Protein AF-A0A4Q3UVA9-F1 (afdb_monomer_lite)

Structure (mmCIF, N/CA/C/O backbone):
data_AF-A0A4Q3UVA9-F1
#
_entry.id   AF-A0A4Q3UVA9-F1
#
loop_
_atom_site.group_PDB
_atom_site.id
_atom_site.type_symbol
_atom_site.label_atom_id
_atom_site.label_alt_id
_atom_site.label_comp_id
_atom_site.label_asym_id
_atom_site.label_entity_id
_atom_site.label_seq_id
_atom_site.pdbx_PDB_ins_code
_atom_site.Cartn_x
_atom_site.Cartn_y
_atom_site.Cartn_z
_atom_site.occupancy
_atom_site.B_iso_or_equiv
_atom_site.auth_seq_id
_atom_site.auth_comp_id
_atom_site.auth_asym_id
_atom_site.auth_atom_id
_atom_site.pdbx_PDB_model_num
ATOM 1 N N . MET A 1 1 ? 53.108 -35.623 -42.654 1.00 55.75 1 MET A N 1
ATOM 2 C CA . MET A 1 1 ? 53.332 -34.192 -42.328 1.00 55.75 1 MET A CA 1
ATOM 3 C C . MET A 1 1 ? 52.167 -33.258 -42.693 1.00 55.75 1 MET A C 1
ATOM 5 O O . MET A 1 1 ? 51.991 -32.282 -41.985 1.00 55.75 1 MET A O 1
ATOM 9 N N . ARG A 1 2 ? 51.334 -33.530 -43.719 1.00 62.69 2 ARG A N 1
ATOM 10 C CA . ARG A 1 2 ? 50.169 -32.675 -44.076 1.00 62.69 2 ARG A CA 1
ATOM 11 C C . ARG A 1 2 ? 48.985 -32.721 -43.084 1.00 62.69 2 ARG A C 1
ATOM 13 O O . ARG A 1 2 ? 48.396 -31.685 -42.793 1.00 62.69 2 ARG A O 1
ATOM 20 N N . SER A 1 3 ? 48.661 -33.899 -42.537 1.00 63.06 3 SER A N 1
ATOM 21 C CA . SER A 1 3 ? 47.516 -34.075 -41.617 1.00 63.06 3 SER A CA 1
ATOM 22 C C . SER A 1 3 ? 47.747 -33.424 -40.240 1.00 63.06 3 SER A C 1
ATOM 24 O O . SER A 1 3 ? 46.892 -32.701 -39.740 1.00 63.06 3 SER A O 1
ATOM 26 N N . SER A 1 4 ? 48.954 -33.558 -39.675 1.00 70.19 4 SER A N 1
ATOM 27 C CA . SER A 1 4 ?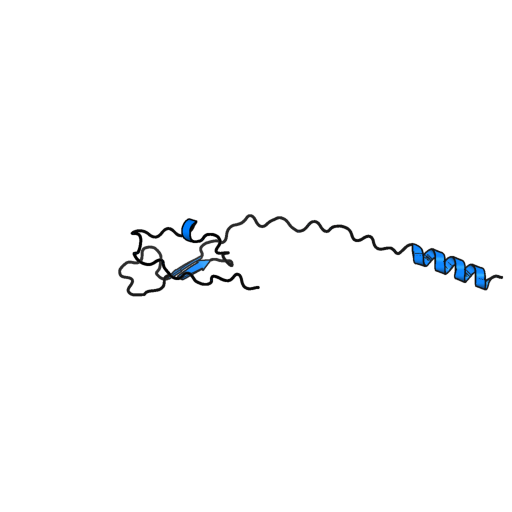 49.321 -32.978 -38.370 1.00 70.19 4 SER A CA 1
ATOM 28 C C . SER A 1 4 ? 49.246 -31.445 -38.338 1.00 70.19 4 SER A C 1
ATOM 30 O O . SER A 1 4 ? 48.834 -30.873 -37.333 1.00 70.19 4 SER A O 1
ATOM 32 N N . PHE A 1 5 ? 49.591 -30.777 -39.446 1.00 79.12 5 PHE A N 1
ATOM 33 C CA . PHE A 1 5 ? 49.487 -29.318 -39.568 1.00 79.12 5 PHE A CA 1
ATOM 34 C C . PHE A 1 5 ? 48.026 -28.843 -39.604 1.00 79.12 5 PHE A C 1
ATOM 36 O O . PHE A 1 5 ? 47.692 -27.815 -39.024 1.00 79.12 5 PHE A O 1
ATOM 43 N N . SER A 1 6 ? 47.140 -29.629 -40.223 1.00 79.81 6 SER A N 1
ATOM 44 C CA . SER A 1 6 ? 45.706 -29.317 -40.291 1.00 79.81 6 SER A CA 1
ATOM 45 C C . SER A 1 6 ? 45.033 -29.434 -38.919 1.00 79.81 6 SER A C 1
ATOM 47 O O . SER A 1 6 ? 44.195 -28.606 -38.573 1.00 79.81 6 SER A O 1
ATOM 49 N N . ILE A 1 7 ? 45.446 -30.413 -38.106 1.00 83.56 7 ILE A N 1
ATOM 50 C CA . ILE A 1 7 ? 44.957 -30.595 -36.728 1.00 83.56 7 ILE A CA 1
ATOM 51 C C . ILE A 1 7 ? 45.405 -29.433 -35.831 1.00 83.56 7 ILE A C 1
ATOM 53 O O . ILE A 1 7 ? 44.607 -28.905 -35.060 1.00 83.56 7 ILE A O 1
ATOM 57 N N . LEU A 1 8 ? 46.662 -28.996 -35.963 1.00 84.75 8 LEU A N 1
ATOM 58 C CA . LEU A 1 8 ? 47.191 -27.861 -35.203 1.00 84.75 8 LEU A CA 1
ATOM 59 C C . LEU A 1 8 ? 46.475 -26.548 -35.559 1.00 84.75 8 LEU A C 1
ATOM 61 O O . LEU A 1 8 ? 46.149 -25.761 -34.673 1.00 84.75 8 LEU A O 1
ATOM 65 N N . LEU A 1 9 ? 46.182 -26.335 -36.845 1.00 84.38 9 LEU A N 1
ATOM 66 C CA . LEU A 1 9 ? 45.449 -25.162 -37.315 1.00 84.38 9 LEU A CA 1
ATOM 67 C C . LEU A 1 9 ? 44.006 -25.143 -36.785 1.00 84.38 9 LEU A C 1
ATOM 69 O O . LEU A 1 9 ? 43.541 -24.105 -36.317 1.00 84.38 9 LEU A O 1
ATOM 73 N N . LEU A 1 10 ? 43.323 -26.293 -36.791 1.00 82.44 10 LEU A N 1
ATOM 74 C CA . LEU A 1 10 ? 41.969 -26.429 -36.247 1.00 82.44 10 LEU A CA 1
ATOM 75 C C . LEU A 1 10 ? 41.925 -26.135 -34.737 1.00 82.44 10 LEU A C 1
ATOM 77 O O . LEU A 1 10 ? 41.000 -25.480 -34.262 1.00 82.44 10 LEU A O 1
ATOM 81 N N . LEU A 1 11 ? 42.953 -26.554 -33.994 1.00 82.81 11 LEU A N 1
ATOM 82 C CA . LEU A 1 11 ? 43.058 -26.305 -32.555 1.00 82.81 11 LEU A CA 1
ATOM 83 C C . LEU A 1 11 ? 43.264 -24.814 -32.229 1.00 82.81 11 LEU A C 1
ATOM 85 O O . LEU A 1 11 ? 42.691 -24.318 -31.259 1.00 82.81 11 LEU A O 1
ATOM 89 N N . LEU A 1 12 ? 44.022 -24.080 -33.056 1.00 82.12 12 LEU A N 1
ATOM 90 C CA . LEU A 1 12 ? 44.166 -22.623 -32.923 1.00 82.12 12 LEU A CA 1
ATOM 91 C C . LEU A 1 12 ? 42.847 -21.877 -33.183 1.00 82.12 12 LEU A C 1
ATOM 93 O O . LEU A 1 12 ? 42.545 -20.910 -32.487 1.00 82.12 12 LEU A O 1
ATOM 97 N N . LEU A 1 13 ? 42.047 -22.334 -34.152 1.00 79.00 13 LEU A N 1
ATOM 98 C CA . LEU A 1 13 ? 40.746 -21.737 -34.480 1.00 79.00 13 LEU A CA 1
ATOM 99 C C . LEU A 1 13 ? 39.713 -21.929 -33.354 1.00 79.00 13 LEU A C 1
ATOM 101 O O . LEU A 1 13 ? 38.868 -21.065 -33.143 1.00 79.00 13 LEU A O 1
ATOM 105 N N . CYS A 1 14 ? 39.797 -23.009 -32.571 1.00 76.00 14 CYS A N 1
ATOM 106 C CA . CYS A 1 14 ? 38.900 -23.229 -31.430 1.00 76.00 14 CYS A CA 1
ATOM 107 C C . CYS A 1 14 ? 39.158 -22.285 -30.238 1.00 76.00 14 CYS A C 1
ATOM 109 O O . C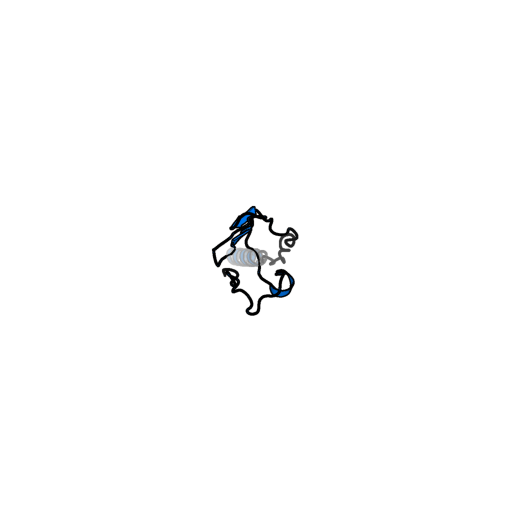YS A 1 14 ? 38.277 -22.114 -29.395 1.00 76.00 14 CYS A O 1
ATOM 111 N N . MET A 1 15 ? 40.327 -21.641 -30.158 1.00 72.62 15 MET A N 1
ATOM 112 C CA . MET A 1 15 ? 40.673 -20.719 -29.065 1.00 72.62 15 MET A CA 1
ATOM 113 C C . MET A 1 15 ? 40.077 -19.308 -29.244 1.00 72.62 15 MET A C 1
ATOM 115 O O . MET A 1 15 ? 40.098 -18.516 -28.303 1.00 72.62 15 MET A O 1
ATOM 119 N N . THR A 1 16 ? 39.508 -18.973 -30.411 1.00 74.69 16 THR A N 1
ATOM 120 C CA . THR A 1 16 ? 38.953 -17.630 -30.685 1.00 74.69 16 THR A CA 1
ATOM 121 C C . THR A 1 16 ? 37.502 -17.445 -30.220 1.00 74.69 16 THR A C 1
ATOM 123 O O . THR A 1 16 ? 36.964 -16.347 -30.336 1.00 74.69 16 THR A O 1
ATOM 126 N N . SER A 1 17 ? 36.854 -18.482 -29.673 1.00 65.50 17 SER A N 1
ATOM 127 C CA . SER A 1 17 ? 35.432 -18.466 -29.278 1.00 65.50 17 SER A CA 1
ATOM 128 C C . SER A 1 17 ? 35.199 -18.265 -27.768 1.00 65.50 17 SER A C 1
ATOM 130 O O . SER A 1 17 ? 34.249 -18.806 -27.197 1.00 65.50 17 SER 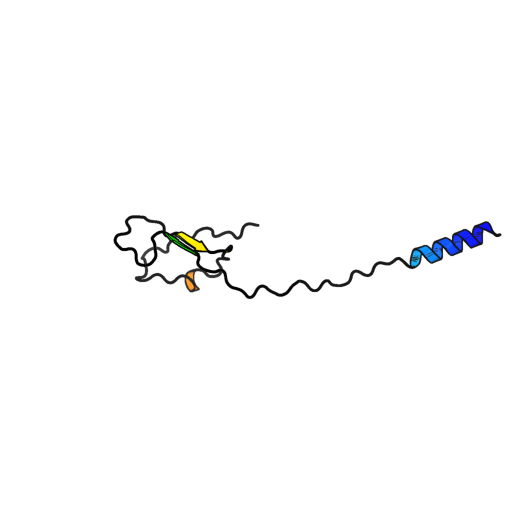A O 1
ATOM 132 N N . CYS A 1 18 ? 36.043 -17.487 -27.087 1.00 72.56 18 CYS A N 1
ATOM 133 C CA . CYS A 1 18 ? 35.802 -17.131 -25.687 1.00 72.56 18 CYS A CA 1
ATOM 134 C C . CYS A 1 18 ? 34.743 -16.013 -25.605 1.00 72.56 18 CYS A C 1
ATOM 136 O O . CYS A 1 18 ? 35.045 -14.833 -25.787 1.00 72.56 18 CYS A O 1
ATOM 138 N N . ALA A 1 19 ? 33.478 -16.378 -25.369 1.00 72.00 19 ALA A N 1
ATOM 139 C CA . ALA A 1 19 ? 32.390 -15.419 -25.189 1.00 72.00 19 ALA A CA 1
ATOM 140 C C . ALA A 1 19 ? 32.594 -14.616 -23.892 1.00 72.00 19 ALA A C 1
ATOM 142 O O . ALA A 1 19 ? 32.479 -15.138 -22.781 1.00 72.00 19 ALA A O 1
ATOM 143 N N . LYS A 1 20 ? 32.888 -13.321 -24.024 1.00 71.25 20 LYS A N 1
ATOM 144 C CA . LYS A 1 20 ? 33.016 -12.406 -22.887 1.00 71.25 20 LYS A CA 1
ATOM 145 C C . LYS A 1 20 ? 31.623 -12.120 -22.318 1.00 71.25 20 LYS A C 1
ATOM 147 O O . LYS A 1 20 ? 30.832 -11.442 -22.969 1.00 71.25 20 LYS A O 1
ATOM 152 N N . ARG A 1 21 ? 31.315 -12.601 -21.104 1.00 72.69 21 ARG A N 1
ATOM 153 C CA . ARG A 1 21 ? 30.128 -12.142 -20.355 1.00 72.69 21 ARG A CA 1
ATOM 154 C C . ARG A 1 21 ? 30.252 -10.633 -20.134 1.00 72.69 21 ARG A C 1
ATOM 156 O O . ARG A 1 21 ? 31.019 -10.191 -19.283 1.00 72.69 21 ARG A O 1
ATOM 163 N N . GLY A 1 22 ? 29.526 -9.850 -20.923 1.00 74.31 22 GLY A N 1
ATOM 164 C CA . GLY A 1 22 ? 29.295 -8.440 -20.635 1.00 74.31 22 GLY A CA 1
ATOM 165 C C . GLY A 1 22 ? 28.383 -8.297 -19.417 1.00 74.31 22 GLY A C 1
ATOM 166 O O . GLY A 1 22 ? 27.527 -9.148 -19.173 1.00 74.31 22 GLY A O 1
ATOM 167 N N . SER A 1 23 ? 28.569 -7.228 -18.644 1.00 80.00 23 SER A N 1
ATOM 168 C CA . SER A 1 23 ? 27.599 -6.850 -17.618 1.00 80.00 23 SER A CA 1
ATOM 169 C C . SER A 1 23 ? 26.363 -6.301 -18.323 1.00 80.00 23 SER A C 1
ATOM 171 O O . SER A 1 23 ? 26.463 -5.301 -19.035 1.00 80.00 23 SER A O 1
ATOM 173 N N . ILE A 1 24 ? 25.213 -6.954 -18.165 1.00 75.94 24 ILE A N 1
ATOM 174 C CA . ILE A 1 24 ? 23.950 -6.356 -18.588 1.00 75.94 24 ILE A CA 1
ATOM 175 C C . ILE A 1 24 ? 23.635 -5.207 -17.628 1.00 75.94 24 ILE A C 1
ATOM 177 O O . ILE A 1 24 ? 23.526 -5.400 -16.417 1.00 75.94 24 ILE A O 1
ATOM 181 N N . THR A 1 25 ? 23.500 -3.992 -18.147 1.00 81.12 25 THR A N 1
ATOM 182 C CA . THR A 1 25 ? 22.809 -2.949 -17.394 1.00 81.12 25 THR A CA 1
ATOM 183 C C . THR A 1 25 ? 21.330 -3.308 -17.433 1.00 81.12 25 THR A C 1
ATOM 185 O O . THR A 1 25 ? 20.777 -3.506 -18.515 1.00 81.12 25 THR A O 1
ATOM 188 N N . GLY A 1 26 ? 20.700 -3.470 -16.268 1.00 83.75 26 GLY A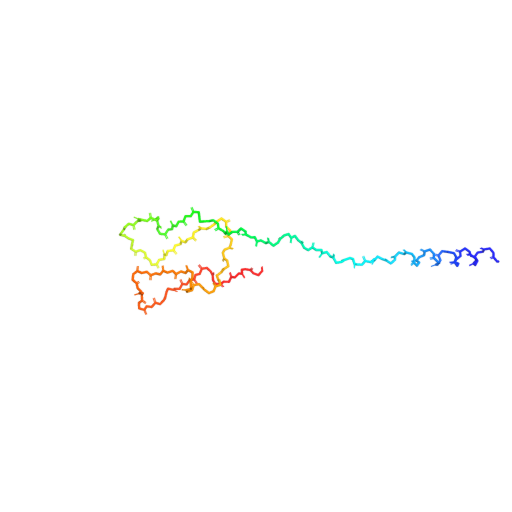 N 1
ATOM 189 C CA . GLY A 1 26 ? 19.257 -3.700 -16.202 1.00 83.75 26 GLY A CA 1
ATOM 190 C C . GLY A 1 26 ? 18.464 -2.552 -16.836 1.00 83.75 26 GLY A C 1
ATOM 191 O O . GLY A 1 26 ? 19.022 -1.517 -17.208 1.00 83.75 26 GLY A O 1
ATOM 192 N N . GLY A 1 27 ? 17.149 -2.732 -16.937 1.00 85.06 27 GLY A N 1
ATOM 193 C CA . GLY A 1 27 ? 16.248 -1.657 -17.343 1.00 85.06 27 GLY A CA 1
ATOM 194 C C . GLY A 1 27 ? 16.271 -0.472 -16.374 1.00 85.06 27 GLY A C 1
ATOM 195 O O . GLY A 1 27 ? 16.891 -0.512 -15.305 1.00 85.06 27 GLY A O 1
ATOM 196 N N . LEU A 1 28 ? 15.564 0.593 -16.752 1.00 87.12 28 LEU A N 1
ATOM 197 C CA . LEU A 1 28 ? 15.347 1.727 -15.861 1.00 87.12 28 LEU A CA 1
ATOM 198 C C . LEU A 1 28 ? 14.711 1.248 -14.552 1.00 87.12 28 LEU A C 1
ATOM 200 O O . LEU A 1 28 ? 13.904 0.317 -14.537 1.00 87.12 28 LEU A O 1
ATOM 204 N N . LYS A 1 29 ? 15.102 1.882 -13.444 1.00 80.69 29 LYS A N 1
ATOM 205 C CA . LYS A 1 29 ? 14.429 1.659 -12.165 1.00 80.69 29 LYS A CA 1
ATOM 206 C C . LYS A 1 29 ? 12.973 2.082 -12.297 1.00 80.69 29 LYS A C 1
ATOM 208 O O . LYS A 1 29 ? 12.689 3.090 -12.938 1.00 80.69 29 LYS A O 1
ATOM 213 N N . ASP A 1 30 ? 12.100 1.336 -11.640 1.00 78.81 30 ASP A N 1
ATOM 214 C CA . ASP A 1 30 ? 10.709 1.728 -11.503 1.00 78.81 30 ASP A CA 1
ATOM 215 C C . ASP A 1 30 ? 10.610 3.023 -10.683 1.00 78.81 30 ASP A C 1
ATOM 217 O O . ASP A 1 30 ? 11.198 3.136 -9.599 1.00 78.81 30 ASP A O 1
ATOM 221 N N . THR A 1 31 ? 9.933 4.017 -11.248 1.00 84.31 31 THR A N 1
ATOM 222 C CA . THR A 1 31 ? 9.722 5.343 -10.657 1.00 84.31 31 THR A CA 1
ATOM 223 C C . THR A 1 31 ? 8.246 5.695 -10.522 1.00 84.31 31 THR A C 1
ATOM 225 O O . THR A 1 31 ? 7.936 6.709 -9.895 1.00 84.31 31 THR A O 1
ATOM 228 N N . ILE A 1 32 ? 7.342 4.902 -11.100 1.00 88.69 32 ILE A N 1
ATOM 229 C CA . ILE A 1 32 ? 5.914 5.209 -11.128 1.00 88.69 32 ILE A CA 1
ATOM 230 C C . ILE A 1 32 ? 5.269 4.538 -9.916 1.00 88.69 32 ILE A C 1
ATOM 232 O O . ILE A 1 32 ? 5.556 3.393 -9.585 1.00 88.69 32 ILE A O 1
ATOM 236 N N . ALA A 1 33 ? 4.441 5.288 -9.192 1.00 88.69 33 ALA A N 1
ATOM 237 C CA . ALA A 1 33 ? 3.712 4.746 -8.055 1.00 88.69 33 ALA A CA 1
ATOM 238 C C . ALA A 1 33 ? 2.414 4.060 -8.525 1.00 88.69 33 ALA A C 1
ATOM 240 O O . ALA A 1 33 ? 1.792 4.569 -9.461 1.00 88.69 33 ALA A O 1
ATOM 241 N N . PRO A 1 34 ? 1.957 2.992 -7.840 1.00 90.94 34 PRO A N 1
ATOM 242 C CA . PRO A 1 34 ? 0.661 2.374 -8.111 1.00 90.94 34 PRO A CA 1
ATOM 243 C C . PRO A 1 34 ? -0.477 3.392 -8.012 1.00 90.94 34 PRO A C 1
ATOM 245 O O . PRO A 1 34 ? -0.498 4.232 -7.105 1.00 90.94 34 PRO A O 1
ATOM 248 N N . GLN A 1 35 ? -1.455 3.294 -8.902 1.00 93.69 35 GLN A N 1
ATOM 249 C CA . GLN A 1 35 ? -2.612 4.177 -8.930 1.00 93.69 35 GLN A CA 1
ATOM 250 C C . GLN A 1 35 ? -3.789 3.564 -8.180 1.00 93.69 35 GLN A C 1
ATOM 252 O O . GLN A 1 35 ? -4.107 2.380 -8.292 1.00 93.69 35 GLN A O 1
ATOM 257 N N . PHE A 1 36 ? -4.474 4.403 -7.408 1.00 93.69 36 PHE A N 1
ATOM 258 C CA . PHE A 1 36 ? -5.686 4.017 -6.700 1.00 93.69 36 PHE A CA 1
ATOM 259 C C . PHE A 1 36 ? -6.840 3.805 -7.687 1.00 93.69 36 PHE A C 1
ATOM 261 O O . PHE A 1 36 ? -7.213 4.724 -8.414 1.00 93.69 36 PHE A O 1
ATOM 268 N N . THR A 1 37 ? -7.434 2.611 -7.683 1.00 95.38 37 THR A N 1
ATOM 269 C CA . THR A 1 37 ? -8.548 2.256 -8.579 1.00 95.38 37 THR A CA 1
ATOM 270 C C . THR A 1 37 ? -9.900 2.301 -7.878 1.00 95.38 37 THR A C 1
ATOM 272 O O . THR A 1 37 ? -10.920 2.557 -8.518 1.00 95.38 37 THR A O 1
ATOM 275 N N . GLY A 1 38 ? -9.937 2.102 -6.560 1.00 95.38 38 GLY A N 1
ATOM 276 C CA . GLY A 1 38 ? -11.172 2.218 -5.795 1.00 95.38 38 GLY A CA 1
ATOM 277 C C . GLY A 1 38 ? -11.086 1.651 -4.386 1.00 95.38 38 GLY A C 1
ATOM 278 O O . GLY A 1 38 ? -10.088 1.058 -3.982 1.00 95.38 38 GLY A O 1
ATOM 279 N N . SER A 1 39 ? -12.162 1.832 -3.622 1.00 96.19 39 SER A N 1
ATOM 280 C CA . SER A 1 39 ? -12.272 1.318 -2.259 1.00 96.19 39 SER A CA 1
ATOM 281 C C . SER A 1 39 ? -13.641 0.720 -1.971 1.00 96.19 39 SER A C 1
ATOM 283 O O . SER A 1 39 ? -14.656 1.123 -2.544 1.00 96.19 39 SER A O 1
ATOM 285 N N . ILE A 1 40 ? -13.660 -0.215 -1.024 1.00 94.88 40 ILE A N 1
ATOM 286 C CA . ILE A 1 40 ? -14.866 -0.721 -0.378 1.00 94.88 40 ILE A CA 1
ATOM 287 C C . ILE A 1 40 ? -14.703 -0.490 1.132 1.00 94.88 40 ILE A C 1
ATOM 289 O O . ILE A 1 40 ? -13.788 -1.064 1.720 1.00 94.88 40 ILE A O 1
ATOM 293 N N . PRO A 1 41 ? -15.564 0.315 1.770 1.00 95.69 41 PRO A N 1
ATOM 294 C CA . PRO A 1 41 ? -16.690 1.015 1.161 1.00 95.69 41 PRO A CA 1
ATOM 295 C C . PRO A 1 41 ? -16.232 2.163 0.237 1.00 95.69 41 PRO A C 1
ATOM 297 O O . PRO A 1 41 ? -15.059 2.555 0.233 1.00 95.69 41 PRO A O 1
ATOM 300 N N . LYS A 1 42 ? -17.147 2.659 -0.609 1.00 94.88 42 LYS A N 1
ATOM 301 C CA . LYS A 1 42 ? -16.852 3.748 -1.553 1.00 94.88 42 LYS A CA 1
ATOM 302 C C . LYS A 1 42 ? -16.386 4.979 -0.775 1.00 94.88 42 LYS A C 1
ATOM 304 O O . LYS A 1 42 ? -16.942 5.280 0.275 1.00 94.88 42 LYS A O 1
ATOM 309 N N . ASN A 1 43 ? -15.394 5.700 -1.293 1.00 94.38 43 ASN A N 1
ATOM 310 C CA . ASN A 1 43 ? -14.933 6.933 -0.657 1.00 94.38 43 ASN A CA 1
ATOM 311 C C . ASN A 1 43 ? -16.120 7.878 -0.364 1.00 94.38 43 ASN A C 1
ATOM 313 O O . ASN A 1 43 ? -17.014 8.020 -1.202 1.00 94.38 43 ASN A O 1
ATOM 317 N N . TYR A 1 44 ? -16.124 8.486 0.824 1.00 93.38 44 TYR A N 1
ATOM 318 C CA . TYR A 1 44 ? -17.210 9.307 1.379 1.00 93.38 44 TYR A CA 1
ATOM 319 C C . TYR A 1 44 ? -18.528 8.577 1.694 1.00 93.38 44 TYR A C 1
ATOM 321 O O . TYR A 1 44 ? -19.546 9.226 1.928 1.00 93.38 44 TYR A O 1
ATOM 329 N N . SER A 1 45 ? -18.540 7.243 1.740 1.00 92.94 45 SER A N 1
ATOM 330 C CA . SER A 1 45 ? -19.690 6.498 2.262 1.00 92.94 45 SER A CA 1
ATOM 331 C C . SER A 1 45 ? -19.889 6.763 3.753 1.00 92.94 45 SER A C 1
ATOM 333 O O . SER A 1 45 ? -18.933 6.701 4.530 1.00 92.94 45 SER A O 1
ATOM 335 N N . THR A 1 46 ? -21.134 6.959 4.166 1.00 92.56 46 THR A N 1
ATOM 336 C CA . THR A 1 46 ? -21.536 7.017 5.574 1.00 92.56 46 THR A CA 1
ATOM 337 C C . THR A 1 46 ? -22.167 5.694 6.011 1.00 92.56 46 THR A C 1
ATOM 339 O O . THR A 1 46 ? -22.485 4.846 5.178 1.00 92.56 46 THR A O 1
ATOM 342 N N . SER A 1 47 ? -22.326 5.509 7.324 1.00 92.44 47 SER A N 1
ATOM 343 C CA . SER A 1 47 ? -23.042 4.363 7.910 1.00 92.44 47 SER A CA 1
ATOM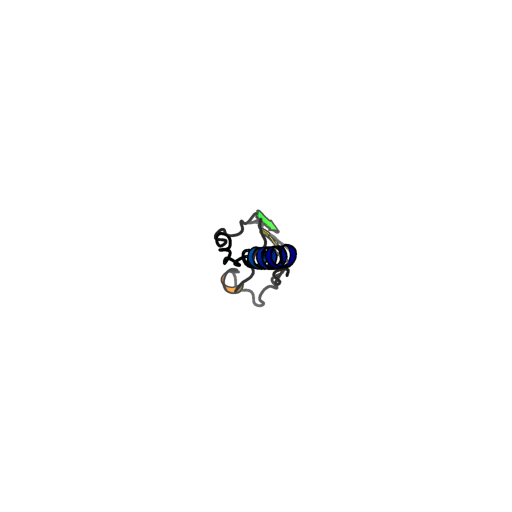 344 C C . SER A 1 47 ? -22.506 2.991 7.473 1.00 92.44 47 SER A C 1
ATOM 346 O O . SER A 1 47 ? -23.264 2.083 7.146 1.00 92.44 47 SER A O 1
ATOM 348 N N . PHE A 1 48 ? -21.179 2.833 7.451 1.00 92.62 48 PHE A N 1
ATOM 349 C CA . PHE A 1 48 ? -20.550 1.542 7.178 1.00 92.62 48 PHE A CA 1
ATOM 350 C C . PHE A 1 48 ? -20.569 0.647 8.425 1.00 92.62 48 PHE A C 1
ATOM 352 O O . PHE A 1 48 ? -19.974 0.987 9.442 1.00 92.62 48 PHE A O 1
ATOM 359 N N . GLU A 1 49 ? -21.216 -0.515 8.326 1.00 92.75 49 GLU A N 1
ATOM 360 C CA . GLU A 1 49 ? -21.366 -1.475 9.437 1.00 92.75 49 GLU A CA 1
ATOM 361 C C . GLU A 1 49 ? -20.339 -2.624 9.406 1.00 92.75 49 GLU A C 1
ATOM 363 O O . GLU A 1 49 ? -20.291 -3.469 10.302 1.00 92.75 49 GLU A O 1
ATOM 368 N N . GLY A 1 50 ? -19.506 -2.691 8.365 1.00 91.62 50 GLY A N 1
ATOM 369 C CA . GLY A 1 50 ? -18.493 -3.733 8.225 1.00 91.62 50 GLY A CA 1
ATOM 370 C C . GLY A 1 50 ? -17.234 -3.475 9.059 1.00 91.62 50 GLY A C 1
ATOM 371 O O . GLY A 1 50 ? -17.008 -2.397 9.598 1.00 91.62 50 GLY A O 1
ATOM 372 N N . LYS A 1 51 ? -16.359 -4.487 9.128 1.00 91.81 51 LYS A N 1
ATOM 373 C CA . LYS A 1 51 ? -15.074 -4.421 9.857 1.00 91.81 51 LYS A CA 1
ATOM 374 C C . LYS A 1 51 ? -13.846 -4.297 8.952 1.00 91.81 51 LYS A C 1
ATOM 376 O O . LYS A 1 51 ? -12.729 -4.210 9.448 1.00 91.81 51 LYS A O 1
ATOM 381 N N . VAL A 1 52 ? -14.037 -4.354 7.633 1.00 93.56 52 VAL A N 1
ATOM 382 C CA . VAL A 1 52 ? -12.945 -4.456 6.657 1.00 93.56 52 VAL A CA 1
ATOM 383 C C . VAL A 1 52 ? -13.082 -3.368 5.607 1.00 93.56 52 VAL A C 1
ATOM 385 O O . VAL A 1 52 ? -14.103 -3.294 4.927 1.00 93.56 52 VAL A O 1
ATOM 388 N N . ILE A 1 53 ? -12.018 -2.587 5.443 1.00 94.06 53 ILE A N 1
ATOM 389 C CA . ILE A 1 53 ? -11.857 -1.633 4.348 1.00 94.06 53 ILE A CA 1
ATOM 390 C C . ILE A 1 53 ? -10.917 -2.270 3.324 1.00 94.06 53 ILE A C 1
ATOM 392 O O . ILE A 1 53 ? -9.816 -2.695 3.672 1.00 94.06 53 ILE A O 1
ATOM 396 N N . LYS A 1 54 ? -11.346 -2.362 2.066 1.00 94.44 54 LYS A N 1
ATOM 397 C CA . LYS A 1 54 ? -10.523 -2.840 0.951 1.00 94.44 54 LYS A CA 1
ATOM 398 C C . LYS A 1 54 ? -10.142 -1.658 0.079 1.00 94.44 54 LYS A C 1
ATOM 400 O O . LYS A 1 54 ? -11.017 -0.918 -0.357 1.00 94.44 54 LYS A O 1
ATOM 405 N N . LEU A 1 55 ? -8.851 -1.509 -0.182 1.00 94.12 55 LEU A N 1
ATOM 406 C CA . LEU A 1 55 ? -8.308 -0.538 -1.125 1.00 94.12 55 LEU A CA 1
ATOM 407 C C . LEU A 1 55 ? -7.751 -1.310 -2.317 1.00 94.12 55 LEU A C 1
ATOM 409 O O . LEU A 1 55 ? -7.014 -2.280 -2.138 1.00 94.12 55 LEU A O 1
ATOM 413 N N . SER A 1 56 ? -8.132 -0.897 -3.516 1.00 94.69 56 SER A N 1
ATOM 414 C CA . SER A 1 56 ? -7.716 -1.505 -4.771 1.00 94.69 56 SER A CA 1
ATOM 415 C C . SER A 1 56 ? -6.811 -0.544 -5.527 1.00 94.69 56 SER A C 1
ATOM 417 O O . SER A 1 56 ? -7.046 0.667 -5.559 1.00 94.69 56 SER A O 1
ATOM 419 N N . PHE A 1 57 ? -5.775 -1.116 -6.128 1.00 94.25 57 PHE A N 1
ATOM 420 C CA . PHE A 1 57 ? -4.784 -0.430 -6.944 1.00 94.25 57 PHE A CA 1
ATOM 421 C C . PHE A 1 57 ? -4.651 -1.167 -8.279 1.00 94.25 57 PHE A C 1
ATOM 423 O O . PHE A 1 57 ? -5.097 -2.312 -8.395 1.00 94.25 57 PHE A O 1
ATOM 430 N N . ASP A 1 58 ? -4.102 -0.505 -9.290 1.00 94.50 58 ASP A N 1
ATOM 431 C CA . ASP A 1 58 ? -3.811 -1.102 -10.600 1.00 94.50 58 ASP A CA 1
ATOM 432 C C . ASP A 1 58 ? -2.629 -2.086 -10.555 1.00 94.50 58 ASP A C 1
ATOM 434 O O . ASP A 1 58 ? -2.533 -2.967 -11.408 1.00 94.50 58 ASP A O 1
ATOM 438 N N . GLU A 1 59 ? -1.784 -1.992 -9.523 1.00 90.94 59 GLU A N 1
ATOM 439 C CA . GLU A 1 59 ? -0.594 -2.822 -9.328 1.00 90.94 59 GLU A CA 1
ATOM 440 C C . GLU A 1 59 ? -0.413 -3.306 -7.874 1.00 90.94 59 GLU A C 1
ATOM 442 O O . GLU A 1 59 ? -1.066 -2.846 -6.931 1.00 90.94 59 GLU A O 1
ATOM 447 N N . TYR A 1 60 ? 0.509 -4.257 -7.669 1.00 88.50 60 TYR A N 1
ATOM 448 C CA . TYR A 1 60 ? 0.840 -4.774 -6.339 1.00 88.50 60 TYR A CA 1
ATOM 449 C C . TYR A 1 60 ? 1.588 -3.738 -5.492 1.00 88.50 60 TYR A C 1
ATOM 451 O O . TYR A 1 60 ? 2.741 -3.393 -5.753 1.00 88.50 60 TYR A O 1
ATOM 459 N N . VAL A 1 61 ? 0.959 -3.313 -4.396 1.00 86.81 61 VAL A N 1
ATOM 460 C CA . VAL A 1 61 ? 1.546 -2.354 -3.455 1.00 86.81 61 VAL A CA 1
ATOM 461 C C . VAL A 1 61 ? 2.475 -3.060 -2.467 1.00 86.81 61 VAL A C 1
ATOM 463 O O . VAL A 1 61 ? 2.065 -3.943 -1.713 1.00 86.81 61 VAL A O 1
ATOM 466 N N . LYS A 1 62 ? 3.740 -2.631 -2.420 1.00 84.62 62 LYS A N 1
ATOM 467 C CA . LYS A 1 62 ? 4.699 -3.082 -1.402 1.00 84.62 62 LYS A CA 1
ATOM 468 C C . LYS A 1 62 ? 4.464 -2.336 -0.090 1.00 84.62 62 LYS A C 1
ATOM 470 O O . LYS A 1 62 ? 4.736 -1.142 0.012 1.00 84.62 62 LYS A O 1
ATOM 475 N N . LEU A 1 63 ? 4.023 -3.055 0.939 1.00 85.00 63 LEU A N 1
ATOM 476 C CA . LEU A 1 63 ? 3.798 -2.494 2.272 1.00 85.00 63 LEU A CA 1
ATOM 477 C C . LEU A 1 63 ? 5.119 -2.370 3.048 1.00 85.00 63 LEU A C 1
ATOM 479 O O . LEU A 1 63 ? 5.503 -3.268 3.794 1.00 85.00 63 LEU A O 1
ATOM 483 N N . LYS A 1 64 ? 5.825 -1.248 2.877 1.00 85.00 64 LYS A N 1
ATOM 484 C CA . LYS A 1 64 ? 7.006 -0.896 3.683 1.00 85.00 64 LYS A CA 1
ATOM 485 C C . LYS A 1 64 ? 6.654 0.213 4.670 1.00 85.00 64 LYS A C 1
ATOM 487 O O . LYS A 1 64 ? 6.203 1.271 4.253 1.00 85.00 64 LYS A O 1
ATOM 492 N N . ASP A 1 65 ? 6.894 -0.007 5.961 1.00 85.81 65 ASP A N 1
ATOM 493 C CA . ASP A 1 65 ? 6.605 0.974 7.020 1.00 85.81 65 ASP A CA 1
ATOM 494 C C . ASP A 1 65 ? 5.160 1.510 6.968 1.00 85.81 65 ASP A C 1
ATOM 496 O O . ASP A 1 65 ? 4.927 2.718 7.001 1.00 85.81 65 ASP A O 1
ATOM 500 N N . VAL A 1 66 ? 4.173 0.611 6.878 1.00 87.44 66 VAL A N 1
ATOM 501 C CA . VAL A 1 66 ? 2.767 0.976 6.624 1.00 87.44 66 VAL A CA 1
ATOM 502 C C . VAL A 1 66 ? 2.198 1.990 7.622 1.00 87.44 66 VAL A C 1
ATOM 504 O O . VAL A 1 66 ? 1.439 2.862 7.223 1.00 87.44 66 VAL A O 1
ATOM 507 N N . ASN A 1 67 ? 2.640 1.968 8.882 1.00 84.69 67 ASN A N 1
ATOM 508 C CA . ASN A 1 67 ? 2.218 2.936 9.903 1.00 84.69 67 ASN A CA 1
ATOM 509 C C . ASN A 1 67 ? 2.592 4.395 9.570 1.00 84.69 67 ASN A C 1
ATOM 511 O O . ASN A 1 67 ? 1.994 5.311 10.119 1.00 84.69 67 ASN A O 1
ATOM 515 N N . LYS A 1 68 ? 3.583 4.629 8.697 1.00 87.69 68 LYS A N 1
ATOM 516 C CA . LYS A 1 68 ? 3.945 5.975 8.215 1.00 87.69 68 LYS A CA 1
ATOM 517 C C . LYS A 1 68 ? 3.120 6.410 7.004 1.00 87.69 68 LYS A C 1
ATOM 519 O O . LYS A 1 68 ? 3.034 7.601 6.732 1.00 87.69 68 LYS A O 1
ATOM 524 N N . GLN A 1 69 ? 2.577 5.451 6.256 1.00 88.62 69 GLN A N 1
ATOM 525 C CA . GLN A 1 69 ? 1.862 5.692 5.000 1.00 88.62 69 GLN A CA 1
ATOM 526 C C . GLN A 1 69 ? 0.339 5.683 5.187 1.00 88.62 69 GLN A C 1
ATOM 528 O O . GLN A 1 69 ? -0.375 6.378 4.473 1.00 88.62 69 GLN A O 1
ATOM 533 N N . LEU A 1 70 ? -0.158 4.909 6.156 1.00 90.38 70 LEU A N 1
ATOM 534 C CA . LEU A 1 70 ? -1.568 4.798 6.507 1.00 90.38 70 LEU A CA 1
ATOM 535 C C . LEU A 1 70 ? -1.861 5.632 7.754 1.00 90.38 70 LEU A C 1
ATOM 537 O O . LEU A 1 70 ? -1.457 5.277 8.860 1.00 90.38 70 LEU A O 1
ATOM 541 N N . VAL A 1 71 ? -2.609 6.717 7.569 1.00 91.44 71 VAL A N 1
ATOM 542 C CA . VAL A 1 71 ? -3.066 7.589 8.655 1.00 91.44 71 VAL A CA 1
ATOM 543 C C . VAL A 1 71 ? -4.545 7.329 8.908 1.00 91.44 71 VAL A C 1
ATOM 545 O O . VAL A 1 71 ? -5.367 7.456 8.004 1.00 91.44 71 VAL A O 1
ATOM 548 N N . ILE A 1 72 ? -4.882 6.972 10.145 1.00 91.88 72 ILE A N 1
ATOM 549 C CA . ILE A 1 72 ? -6.259 6.723 10.580 1.00 91.88 72 ILE A CA 1
ATOM 550 C C . ILE A 1 72 ? -6.586 7.716 11.684 1.00 91.88 72 ILE A C 1
ATOM 552 O O . ILE A 1 72 ? -5.849 7.827 12.664 1.00 91.88 72 ILE A O 1
ATOM 556 N N . SER A 1 73 ? -7.690 8.436 11.506 1.00 91.75 73 SER A N 1
ATOM 557 C CA . SER A 1 73 ? -8.180 9.419 12.464 1.00 91.75 73 SER A CA 1
ATOM 558 C C . SER A 1 73 ? -9.677 9.208 12.715 1.00 91.75 73 SER A C 1
ATOM 560 O O . SER A 1 73 ? -10.421 9.066 11.740 1.00 91.75 73 SER A O 1
ATOM 562 N N . PRO A 1 74 ? -10.134 9.203 13.981 1.00 91.38 74 PRO A N 1
ATOM 563 C CA . PRO A 1 74 ? -9.334 9.305 15.209 1.00 91.38 74 PRO A CA 1
ATOM 564 C C . PRO A 1 74 ? -8.452 8.061 15.443 1.00 91.38 74 PRO A C 1
ATOM 566 O O . PRO A 1 74 ? -8.731 6.998 14.882 1.00 91.38 74 PRO A O 1
ATOM 569 N N . PRO A 1 75 ? -7.376 8.172 16.248 1.00 90.38 75 PRO A N 1
ATOM 570 C CA . PRO A 1 75 ? -6.522 7.030 16.544 1.00 90.38 75 PRO A CA 1
ATOM 571 C C . PRO A 1 75 ? -7.336 5.937 17.239 1.00 90.38 75 PRO A C 1
ATOM 573 O O . PRO A 1 75 ? -8.067 6.186 18.197 1.00 90.38 75 PRO A O 1
ATOM 576 N N . MET A 1 76 ? -7.216 4.715 16.734 1.00 89.19 76 MET A N 1
ATOM 577 C CA . MET A 1 76 ? -7.908 3.559 17.293 1.00 89.19 76 MET A CA 1
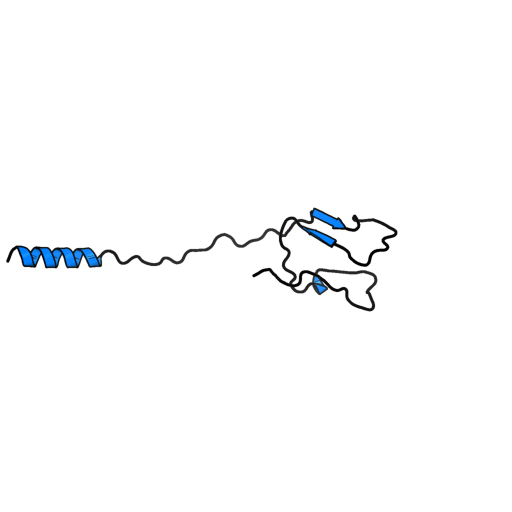ATOM 578 C C . MET A 1 76 ? -7.126 3.003 18.486 1.00 89.19 76 MET A C 1
ATOM 580 O O . MET A 1 76 ? -5.898 2.976 18.465 1.00 89.19 76 MET A O 1
ATOM 584 N N . ASN A 1 77 ? -7.832 2.485 19.495 1.00 92.38 77 ASN A N 1
ATOM 585 C CA . ASN A 1 77 ? -7.200 1.834 20.653 1.00 92.38 77 ASN A CA 1
ATOM 586 C C . ASN A 1 77 ? -6.375 0.599 20.261 1.00 92.38 77 ASN A C 1
ATOM 588 O O . ASN A 1 77 ? -5.385 0.274 20.910 1.00 92.38 77 ASN A O 1
ATOM 592 N N . THR A 1 78 ? -6.803 -0.106 19.213 1.00 90.75 78 THR A N 1
ATOM 593 C CA . THR A 1 78 ? -6.092 -1.255 18.650 1.00 90.75 78 THR A CA 1
ATOM 594 C C . THR A 1 78 ? -5.748 -0.962 17.192 1.00 90.75 78 THR A C 1
ATOM 596 O O . THR A 1 78 ? -6.619 -0.500 16.449 1.00 90.75 78 THR A O 1
ATOM 599 N N . PRO A 1 79 ? -4.492 -1.182 16.762 1.00 88.69 79 PRO A N 1
ATOM 600 C CA . PRO A 1 79 ? -4.119 -0.990 15.369 1.00 88.69 79 PRO A CA 1
ATOM 601 C C . PRO A 1 79 ? -4.852 -2.009 14.485 1.00 88.69 79 PRO A C 1
ATOM 603 O O . PRO A 1 79 ? -5.090 -3.143 14.914 1.00 88.69 79 PRO A O 1
ATOM 606 N N . PRO A 1 80 ? -5.212 -1.637 13.247 1.00 90.81 80 PRO A N 1
ATOM 607 C CA . PRO A 1 80 ? -5.903 -2.548 12.353 1.00 90.81 80 PRO A CA 1
ATOM 608 C C . PRO A 1 80 ? -4.951 -3.631 11.849 1.00 90.81 80 PRO A C 1
ATOM 610 O O . PRO A 1 80 ? -3.750 -3.414 11.682 1.00 90.81 80 PRO A O 1
ATOM 613 N N . VAL A 1 81 ? -5.515 -4.790 11.524 1.00 90.88 81 VAL A N 1
ATOM 614 C CA . VAL A 1 81 ? -4.790 -5.830 10.794 1.00 90.88 81 VAL A CA 1
ATOM 615 C C . VAL A 1 81 ? -4.767 -5.452 9.317 1.00 90.88 81 VAL A C 1
ATOM 617 O O . VAL A 1 81 ? -5.814 -5.281 8.696 1.00 90.88 81 VAL A O 1
ATOM 620 N N . ILE A 1 82 ? -3.569 -5.328 8.755 1.00 90.56 82 ILE A N 1
ATOM 621 C CA . ILE A 1 82 ? -3.358 -4.954 7.355 1.00 90.56 82 ILE A CA 1
ATOM 622 C C . ILE A 1 82 ? -2.970 -6.214 6.588 1.00 90.56 82 ILE A C 1
ATOM 624 O O . ILE A 1 82 ? -2.131 -6.985 7.043 1.00 90.56 82 ILE A O 1
ATOM 628 N N . SER A 1 83 ? -3.595 -6.442 5.437 1.00 88.31 83 SER A N 1
ATOM 629 C CA . SER A 1 83 ? -3.360 -7.613 4.593 1.00 88.31 83 SER A CA 1
ATOM 630 C C . SER A 1 83 ? -3.493 -7.222 3.121 1.00 88.31 83 SER A C 1
ATOM 632 O O . SER A 1 83 ? -4.368 -6.406 2.813 1.00 88.31 83 SER A O 1
ATOM 634 N N . PRO A 1 84 ? -2.678 -7.792 2.213 1.00 84.38 84 PRO A N 1
ATOM 635 C CA . PRO A 1 84 ? -1.638 -8.810 2.436 1.00 84.38 84 PRO A CA 1
ATOM 636 C C . PRO A 1 84 ? -0.292 -8.213 2.890 1.00 84.38 84 PRO A C 1
ATOM 638 O O . PRO A 1 84 ? 0.202 -7.266 2.294 1.00 84.38 84 PRO A O 1
ATOM 641 N N . THR A 1 85 ? 0.343 -8.783 3.921 1.00 73.25 85 THR A N 1
ATOM 642 C CA . THR A 1 85 ? 1.679 -8.358 4.410 1.00 73.25 85 THR A CA 1
ATOM 643 C C . THR A 1 85 ? 2.848 -8.956 3.626 1.00 73.25 85 THR A C 1
ATOM 645 O O . THR A 1 85 ? 3.996 -8.571 3.842 1.00 73.25 85 THR A O 1
ATOM 648 N N . SER A 1 86 ? 2.579 -9.899 2.723 1.00 62.62 86 SER A N 1
ATOM 649 C CA . SER A 1 86 ? 3.596 -10.580 1.930 1.00 62.62 86 SER A CA 1
ATOM 650 C C . SER A 1 86 ? 3.638 -10.006 0.516 1.00 62.62 86 SER A C 1
ATOM 652 O O . SER A 1 86 ? 2.625 -9.989 -0.182 1.00 62.62 86 SER A O 1
ATOM 654 N N . ALA A 1 87 ? 4.823 -9.575 0.077 1.00 57.81 87 ALA A N 1
ATOM 655 C CA . ALA A 1 87 ? 5.126 -9.566 -1.346 1.00 57.81 87 ALA A CA 1
ATOM 656 C C . ALA A 1 87 ? 5.189 -11.037 -1.773 1.00 57.81 87 ALA A C 1
ATOM 658 O O . ALA A 1 87 ? 6.057 -11.768 -1.294 1.00 57.81 87 ALA A O 1
ATOM 659 N N . SER A 1 88 ? 4.235 -11.481 -2.597 1.00 47.25 88 SER A N 1
ATOM 660 C CA . SER A 1 88 ? 4.317 -12.797 -3.234 1.00 47.25 88 SER A CA 1
ATOM 661 C C . SER A 1 88 ? 5.715 -12.962 -3.835 1.00 47.25 88 SER A C 1
ATOM 663 O O . SER A 1 88 ? 6.231 -12.027 -4.448 1.00 47.25 88 SER A O 1
ATOM 665 N N . LYS A 1 89 ? 6.314 -14.120 -3.552 1.00 40.84 89 LYS A N 1
ATOM 666 C CA . LYS A 1 89 ? 7.680 -14.513 -3.909 1.00 40.84 89 LYS A CA 1
ATOM 667 C C . LYS A 1 89 ? 8.019 -14.235 -5.372 1.00 40.84 89 LYS A C 1
ATOM 669 O O . LYS A 1 89 ? 7.142 -14.504 -6.222 1.00 40.84 89 LYS A O 1
#

Secondary structure (DSSP, 8-state):
-HHHHHHHHHHHHHTT-----PPPPP-PPP-PPPPEEEEESPTT------S--EEEESS----SSHHHH---SSPPSSPPP-S--S---

pLDDT: mean 84.16, std 11.16, range [40.84, 96.19]

Foldseek 3Di:
DVVVVVVVVVVVVVVVPPDDPDDDDDDDDDDDDWAWPAKVVGPPDPDDPDDDIDTDTPDDDQCDPVVVVDDDPPDDPDDDDDPDNDDDD

Radius of gyration: 30.08 Å; chains: 1; bounding box: 76×44×65 Å

Sequence (89 aa):
MRSSFSILLLLLLCMTSCAKRGSITGGLKDTIAPQFTGSIPKNYSTSFEGKVIKLSFDEYVKLKDVNKQLVISPPMNTPPVISPTSASK